Protein AF-A0A150M9E8-F1 (afdb_monomer)

Sequence (66 aa):
MNPDYWRGFRDGQEHERKKAAELLAFYLESLKEVPGIGPVLWQRIVEHINTVDVREGINDESANRK

Mean predicted aligned error: 10.43 Å

Organism: Geobacillus stearothermophilus (NCBI:txid1422)

Secondary structure (DSSP, 8-state):
--HHHHHHHHHHHHHHHHHHHHHHHHHHHHGGGSTT--HHHHHHHHHHHHH--HHHHHHHHHHT--

Solvent-accessible surface area (backbone atoms only — not comparable to full-atom values): 3978 Å² total; per-residue (Å²): 133,65,74,66,60,60,48,57,52,49,54,51,52,50,53,54,50,49,52,52,52,53,53,51,51,51,56,58,57,56,46,62,75,41,91,91,36,47,75,71,56,48,50,52,51,54,57,53,57,76,68,60,60,72,70,58,62,59,55,55,64,60,63,76,71,120

Structure (mmCIF, N/CA/C/O backbone):
data_AF-A0A150M9E8-F1
#
_entry.id   AF-A0A150M9E8-F1
#
loop_
_atom_site.group_PDB
_atom_site.id
_atom_site.type_symbol
_atom_site.label_atom_id
_atom_site.label_alt_id
_atom_site.label_comp_id
_atom_site.label_asym_id
_atom_site.label_entity_id
_atom_site.label_seq_id
_atom_site.pdbx_PDB_ins_code
_atom_site.Cartn_x
_atom_site.Cartn_y
_atom_site.Cartn_z
_atom_site.occupancy
_atom_site.B_iso_or_equiv
_atom_site.auth_seq_id
_atom_site.auth_comp_id
_atom_site.auth_asym_id
_atom_site.auth_atom_id
_atom_site.pdbx_PDB_model_num
ATOM 1 N N . MET A 1 1 ? 32.726 -9.250 -22.920 1.00 53.47 1 MET A N 1
ATOM 2 C CA . MET A 1 1 ? 31.755 -8.366 -22.233 1.00 53.47 1 MET A CA 1
ATOM 3 C C . MET A 1 1 ? 32.291 -8.124 -20.823 1.00 53.47 1 MET A C 1
ATOM 5 O O . MET A 1 1 ? 32.634 -9.106 -20.180 1.00 53.47 1 MET A O 1
ATOM 9 N N . ASN A 1 2 ? 32.498 -6.870 -20.403 1.00 59.25 2 ASN A N 1
ATOM 10 C CA . ASN A 1 2 ? 33.204 -6.536 -19.153 1.00 59.25 2 ASN A CA 1
ATOM 11 C C . ASN A 1 2 ? 32.337 -6.894 -17.914 1.00 59.25 2 ASN A C 1
ATOM 13 O O . ASN A 1 2 ? 31.181 -6.470 -17.877 1.00 59.25 2 ASN A O 1
ATOM 17 N N . PRO A 1 3 ? 32.851 -7.648 -16.922 1.00 60.84 3 PRO A N 1
ATOM 18 C CA . PRO A 1 3 ? 32.151 -7.954 -15.668 1.00 60.84 3 PRO A CA 1
ATOM 19 C C . PRO A 1 3 ? 31.570 -6.731 -14.942 1.00 60.84 3 PRO A C 1
ATOM 21 O O . PRO A 1 3 ? 30.478 -6.821 -14.380 1.00 60.84 3 PRO A O 1
ATOM 24 N N . ASP A 1 4 ? 32.242 -5.579 -15.012 1.00 64.69 4 ASP A N 1
ATOM 25 C CA . ASP A 1 4 ? 31.818 -4.350 -14.326 1.00 64.69 4 ASP A CA 1
ATOM 26 C C . ASP A 1 4 ? 30.559 -3.717 -14.945 1.00 64.69 4 ASP A C 1
ATOM 28 O O . ASP A 1 4 ? 29.771 -3.078 -14.248 1.00 64.69 4 ASP A O 1
ATOM 32 N N . TYR A 1 5 ? 30.301 -3.966 -16.234 1.00 52.72 5 TYR A N 1
ATOM 33 C CA . TYR A 1 5 ? 29.091 -3.502 -16.925 1.00 52.72 5 TYR A CA 1
ATOM 34 C C . TYR A 1 5 ? 27.819 -4.155 -16.361 1.00 52.72 5 TYR A C 1
ATOM 36 O O . TYR A 1 5 ? 26.791 -3.502 -16.181 1.00 52.72 5 TYR A O 1
ATOM 44 N N . TRP A 1 6 ? 27.895 -5.444 -16.023 1.00 51.72 6 TRP A N 1
ATOM 45 C CA . TRP A 1 6 ? 26.769 -6.187 -15.453 1.00 51.72 6 TRP A CA 1
ATOM 46 C C . TRP A 1 6 ? 26.484 -5.818 -13.996 1.00 51.72 6 TRP A C 1
ATOM 48 O O . TRP A 1 6 ? 25.353 -5.984 -13.539 1.00 51.72 6 TRP A O 1
ATOM 58 N N . ARG A 1 7 ? 27.488 -5.297 -13.281 1.00 59.31 7 ARG A N 1
ATOM 59 C CA . ARG A 1 7 ? 27.340 -4.809 -11.908 1.00 59.31 7 ARG A CA 1
ATOM 60 C C . ARG A 1 7 ? 26.525 -3.519 -11.877 1.00 59.31 7 ARG A C 1
ATOM 62 O O . ARG A 1 7 ? 25.463 -3.510 -11.273 1.00 59.31 7 ARG A O 1
ATOM 69 N N . GLY A 1 8 ? 26.913 -2.515 -12.669 1.00 59.62 8 GLY A N 1
ATOM 70 C CA . GLY A 1 8 ? 26.163 -1.255 -12.774 1.00 59.62 8 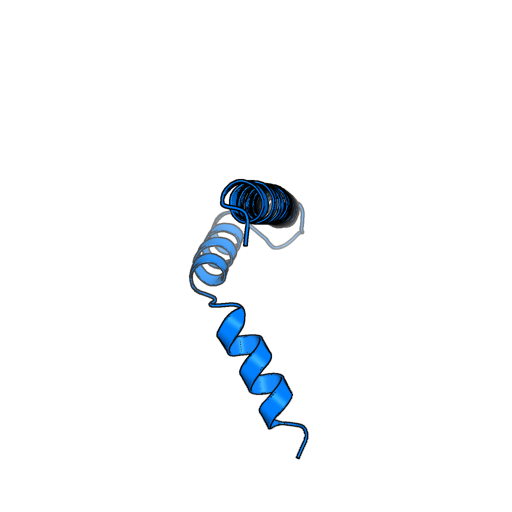GLY A CA 1
ATOM 71 C C . GLY A 1 8 ? 24.726 -1.425 -13.288 1.00 59.62 8 GLY A C 1
ATOM 72 O O . GLY A 1 8 ? 23.828 -0.709 -12.854 1.00 59.62 8 GLY A O 1
ATOM 73 N N . PHE A 1 9 ? 24.474 -2.409 -14.162 1.00 56.97 9 PHE A N 1
ATOM 74 C CA . PHE A 1 9 ? 23.114 -2.754 -14.591 1.00 56.97 9 PHE A CA 1
ATOM 75 C C . PHE A 1 9 ? 22.273 -3.348 -13.450 1.00 56.97 9 PHE A C 1
ATOM 77 O O . PHE A 1 9 ? 21.123 -2.949 -13.274 1.00 56.97 9 PHE A O 1
ATOM 84 N N . ARG A 1 10 ? 22.830 -4.276 -12.657 1.00 58.91 10 ARG A N 1
ATOM 85 C CA . ARG A 1 10 ? 22.142 -4.836 -11.480 1.00 58.91 10 ARG A CA 1
ATOM 86 C C . ARG A 1 10 ? 21.893 -3.776 -10.418 1.00 58.91 10 ARG A C 1
ATOM 88 O O . ARG A 1 10 ? 20.771 -3.696 -9.934 1.00 58.91 10 ARG A O 1
ATOM 95 N N . ASP A 1 11 ? 22.889 -2.944 -10.137 1.00 59.6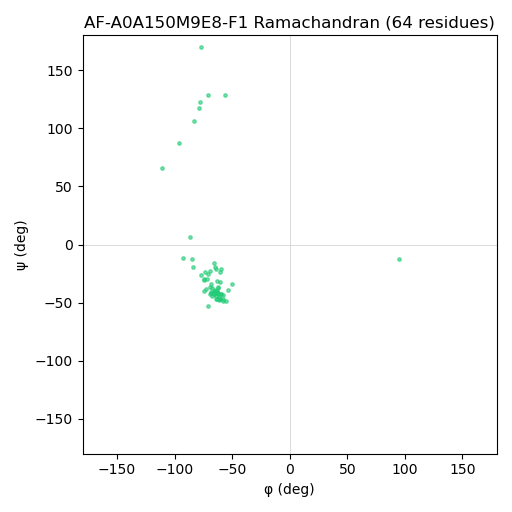2 11 ASP A N 1
ATOM 96 C CA . ASP A 1 11 ? 22.788 -1.866 -9.152 1.00 59.62 11 ASP A CA 1
ATOM 97 C C . ASP A 1 11 ? 21.722 -0.839 -9.581 1.00 59.62 11 ASP A C 1
ATOM 99 O O . ASP A 1 11 ? 20.898 -0.407 -8.775 1.00 59.62 11 ASP A O 1
ATOM 103 N N . GLY A 1 12 ? 21.657 -0.511 -10.879 1.00 59.78 12 GLY A N 1
ATOM 104 C CA . GLY A 1 12 ? 20.602 0.329 -11.451 1.00 59.78 12 GLY A CA 1
ATOM 105 C C . GLY A 1 12 ? 19.209 -0.307 -11.367 1.00 59.78 12 GLY A C 1
ATOM 106 O O . GLY A 1 12 ? 18.243 0.372 -11.022 1.00 59.78 12 GLY A O 1
ATOM 107 N N . GLN A 1 13 ? 19.090 -1.614 -11.621 1.00 66.00 13 GLN A N 1
ATOM 108 C CA . GLN A 1 13 ? 17.819 -2.329 -11.455 1.00 66.00 13 GLN A CA 1
ATOM 109 C C . GLN A 1 13 ? 17.381 -2.419 -9.991 1.00 66.00 13 GLN A C 1
ATOM 111 O O . GLN A 1 13 ? 16.189 -2.335 -9.704 1.00 66.00 13 GLN A O 1
ATOM 116 N N . GLU A 1 14 ? 18.316 -2.599 -9.065 1.00 66.50 14 GLU A N 1
ATOM 117 C CA . GLU A 1 14 ? 18.037 -2.662 -7.633 1.00 66.50 14 GLU A CA 1
ATOM 118 C C . GLU A 1 14 ? 17.585 -1.301 -7.090 1.00 66.50 14 GLU A C 1
ATOM 120 O O . GLU A 1 14 ? 16.601 -1.234 -6.353 1.00 66.50 14 GLU A O 1
ATOM 125 N N .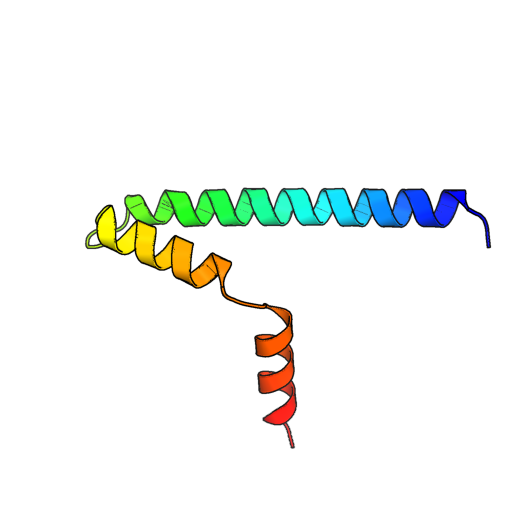 HIS A 1 15 ? 18.215 -0.211 -7.537 1.00 66.56 15 HIS A N 1
ATOM 126 C CA . HIS A 1 15 ? 17.814 1.158 -7.198 1.00 66.56 15 HIS A C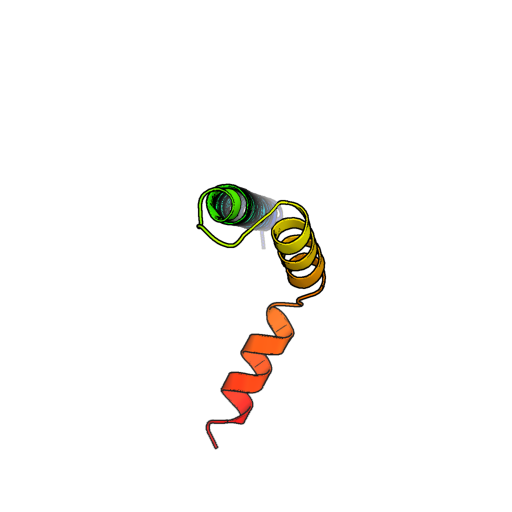A 1
ATOM 127 C C . HIS A 1 15 ? 16.387 1.481 -7.651 1.00 66.56 15 HIS A C 1
ATOM 129 O O . HIS A 1 15 ? 15.581 1.997 -6.876 1.00 66.56 15 HIS A O 1
ATOM 135 N N . GLU A 1 16 ? 16.045 1.132 -8.891 1.00 73.12 16 GLU A N 1
ATOM 136 C CA . GLU A 1 16 ? 14.701 1.362 -9.429 1.00 73.12 16 GLU A CA 1
ATOM 137 C C . GLU A 1 16 ? 13.650 0.464 -8.756 1.00 73.12 16 GLU A C 1
ATOM 139 O O . GLU A 1 16 ? 12.551 0.925 -8.444 1.00 73.12 16 GLU A O 1
ATOM 144 N N . ARG A 1 17 ? 13.993 -0.791 -8.426 1.00 73.88 17 ARG A N 1
ATOM 145 C CA . ARG A 1 17 ? 13.117 -1.675 -7.633 1.00 73.88 17 ARG A CA 1
ATOM 146 C C . ARG A 1 17 ? 12.856 -1.125 -6.239 1.00 73.88 17 ARG A C 1
ATOM 148 O O . ARG A 1 17 ? 11.721 -1.182 -5.772 1.00 73.88 17 ARG A O 1
ATOM 155 N N . LYS A 1 18 ? 13.886 -0.590 -5.583 1.00 76.19 18 LYS A N 1
ATOM 156 C CA . LYS A 1 18 ? 13.759 -0.005 -4.250 1.00 76.19 18 LYS A CA 1
ATOM 157 C C . LYS A 1 18 ? 12.830 1.209 -4.266 1.00 76.19 18 LYS A C 1
ATOM 159 O O . LYS A 1 18 ? 11.901 1.251 -3.467 1.00 76.19 18 LYS A O 1
ATOM 164 N N . LYS A 1 19 ? 12.997 2.122 -5.229 1.00 80.50 19 LYS A N 1
ATOM 165 C CA . LYS A 1 19 ? 12.066 3.249 -5.422 1.00 80.50 19 LYS A CA 1
ATOM 166 C C . LYS A 1 19 ? 10.631 2.789 -5.674 1.00 80.50 19 LYS A C 1
ATOM 168 O O . LYS A 1 19 ? 9.704 3.364 -5.116 1.00 80.50 19 LYS A O 1
ATOM 173 N N . ALA A 1 20 ? 10.437 1.768 -6.510 1.00 79.81 20 ALA A N 1
ATOM 174 C CA . ALA A 1 20 ? 9.105 1.241 -6.797 1.00 79.81 20 ALA A CA 1
ATOM 175 C C . ALA A 1 20 ? 8.443 0.650 -5.540 1.00 79.81 20 ALA A C 1
ATOM 177 O O . ALA A 1 20 ? 7.262 0.890 -5.297 1.00 79.81 20 ALA A O 1
ATOM 178 N N . ALA A 1 21 ? 9.210 -0.068 -4.715 1.00 81.81 21 ALA A N 1
ATOM 179 C CA . ALA A 1 21 ? 8.735 -0.600 -3.442 1.00 81.81 21 ALA A CA 1
ATOM 180 C C . ALA A 1 21 ? 8.395 0.515 -2.437 1.00 81.81 21 ALA A C 1
ATOM 182 O O . ALA A 1 21 ? 7.352 0.455 -1.790 1.00 81.81 21 ALA A O 1
ATOM 183 N N . GLU A 1 22 ? 9.232 1.551 -2.338 1.00 82.56 22 GLU A N 1
ATOM 184 C CA . GLU A 1 22 ? 8.983 2.723 -1.487 1.00 82.56 22 GLU A CA 1
ATOM 185 C C . GLU A 1 22 ? 7.715 3.477 -1.917 1.00 82.56 22 GLU A C 1
ATOM 187 O O . GLU A 1 22 ? 6.891 3.837 -1.076 1.00 82.56 22 GLU A O 1
ATOM 192 N N . LEU A 1 23 ? 7.515 3.659 -3.225 1.00 87.19 23 LEU A N 1
ATOM 193 C CA . LEU A 1 23 ? 6.327 4.313 -3.770 1.00 87.19 23 LEU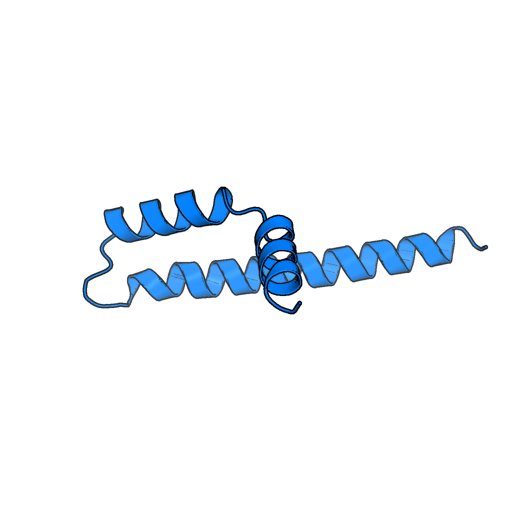 A CA 1
ATOM 194 C C . LEU A 1 23 ? 5.053 3.492 -3.518 1.00 87.19 23 LEU A C 1
ATOM 196 O O . LEU A 1 23 ? 4.029 4.050 -3.124 1.00 87.19 23 LEU A O 1
ATOM 200 N N . LEU A 1 24 ? 5.113 2.170 -3.707 1.00 87.94 24 LEU A N 1
ATOM 201 C CA . LEU A 1 24 ? 3.998 1.276 -3.397 1.00 87.94 24 LEU A CA 1
ATOM 202 C C . LEU A 1 24 ? 3.647 1.331 -1.905 1.00 87.94 24 LEU A C 1
ATOM 204 O O . LEU A 1 24 ? 2.475 1.455 -1.561 1.00 87.94 24 LEU A O 1
ATOM 208 N N . ALA A 1 25 ? 4.650 1.290 -1.025 1.00 88.44 25 ALA A N 1
ATOM 209 C CA . ALA A 1 25 ? 4.441 1.398 0.415 1.00 88.44 25 ALA A CA 1
ATOM 210 C C . ALA A 1 25 ? 3.773 2.729 0.799 1.00 88.44 25 ALA A C 1
ATOM 212 O O . ALA A 1 25 ? 2.826 2.730 1.583 1.00 88.44 25 ALA A O 1
ATOM 213 N N . PHE A 1 26 ? 4.205 3.844 0.200 1.00 91.94 26 PHE A N 1
ATOM 214 C CA . PHE A 1 26 ? 3.585 5.154 0.407 1.00 91.94 26 PHE A CA 1
ATOM 215 C C . PHE A 1 26 ? 2.095 5.160 0.030 1.00 91.94 26 PHE A C 1
ATOM 217 O O . PHE A 1 26 ? 1.260 5.592 0.826 1.00 91.94 26 PHE A O 1
ATOM 224 N N . TYR A 1 27 ? 1.742 4.647 -1.153 1.00 92.25 27 TYR A N 1
ATOM 225 C CA . TYR A 1 27 ? 0.343 4.597 -1.586 1.00 92.25 27 TYR A CA 1
ATOM 226 C C . TYR A 1 27 ? -0.502 3.611 -0.776 1.00 92.25 27 TYR A C 1
ATOM 228 O O . TYR A 1 27 ? -1.677 3.873 -0.541 1.00 92.25 27 TYR A O 1
ATOM 236 N N . LEU A 1 28 ? 0.067 2.493 -0.320 1.00 93.06 28 LEU A N 1
ATOM 237 C CA . LEU A 1 28 ? -0.648 1.574 0.566 1.00 93.06 28 LEU A CA 1
ATOM 238 C C . LEU A 1 28 ? -0.962 2.226 1.908 1.00 93.06 28 LEU A C 1
ATOM 240 O O . LEU A 1 28 ? -2.057 2.042 2.430 1.00 93.06 28 LEU A O 1
ATOM 244 N N . GLU A 1 29 ? -0.032 2.993 2.467 1.00 93.44 29 GLU A N 1
ATOM 245 C CA . GLU A 1 29 ? -0.261 3.716 3.717 1.00 93.44 29 GLU A CA 1
ATOM 246 C C . GLU A 1 29 ? -1.324 4.813 3.566 1.00 93.44 29 GLU A C 1
ATOM 248 O O . GLU A 1 29 ? -2.195 4.924 4.431 1.00 93.44 29 GLU A O 1
ATOM 253 N N . SER A 1 30 ? -1.343 5.548 2.447 1.00 94.94 30 SER A N 1
ATOM 254 C CA . SER A 1 30 ? -2.354 6.592 2.219 1.00 94.94 30 SER A CA 1
ATOM 255 C C . SER A 1 30 ? -3.787 6.052 2.113 1.00 94.94 30 SER A C 1
ATOM 257 O O . SER A 1 30 ? -4.739 6.779 2.396 1.00 94.94 30 SER A O 1
ATOM 259 N N . LEU A 1 31 ? -3.978 4.759 1.812 1.00 95.06 31 LEU A N 1
ATOM 260 C CA . LEU A 1 31 ? -5.306 4.133 1.831 1.00 95.06 31 LEU A CA 1
ATOM 261 C C . LEU A 1 31 ? -5.979 4.185 3.210 1.00 95.06 31 LEU A C 1
ATOM 263 O O . LEU A 1 31 ? -7.205 4.151 3.271 1.00 95.06 31 LEU A O 1
ATOM 267 N N . LYS A 1 32 ? -5.220 4.300 4.309 1.00 93.69 32 LYS A N 1
ATOM 268 C CA . LYS A 1 32 ? -5.785 4.446 5.665 1.00 93.69 32 LYS A CA 1
ATOM 269 C C . LYS A 1 32 ? -6.560 5.754 5.852 1.00 93.69 32 LYS A C 1
ATOM 271 O O . LYS A 1 32 ? -7.365 5.852 6.774 1.00 93.69 32 LYS A O 1
ATOM 276 N N . GLU A 1 33 ? -6.324 6.749 4.999 1.00 95.19 33 GLU A N 1
ATOM 277 C CA . GLU A 1 33 ? -6.997 8.050 5.046 1.00 95.19 33 GLU A CA 1
ATOM 278 C C . GLU A 1 33 ? -8.348 8.039 4.311 1.00 95.19 33 GLU A C 1
ATOM 280 O O . GLU A 1 33 ? -9.151 8.961 4.466 1.00 95.19 33 GLU A O 1
ATOM 285 N N . VAL A 1 34 ? -8.631 6.997 3.521 1.00 96.38 34 VAL A N 1
ATOM 286 C CA . VAL A 1 34 ? -9.859 6.894 2.727 1.00 96.38 34 VAL A CA 1
ATOM 287 C C . VAL A 1 34 ? -11.037 6.481 3.621 1.00 96.38 34 VAL A C 1
ATOM 289 O O . VAL A 1 34 ? -11.008 5.400 4.220 1.00 96.38 34 VAL A O 1
ATOM 292 N N . PRO A 1 35 ? -12.128 7.273 3.687 1.00 96.19 35 PRO A N 1
ATOM 293 C CA . PRO A 1 35 ? -13.324 6.891 4.429 1.00 96.19 35 PRO A CA 1
ATOM 294 C C . PRO A 1 35 ? -13.874 5.539 3.959 1.00 96.19 35 PRO A C 1
ATOM 296 O O .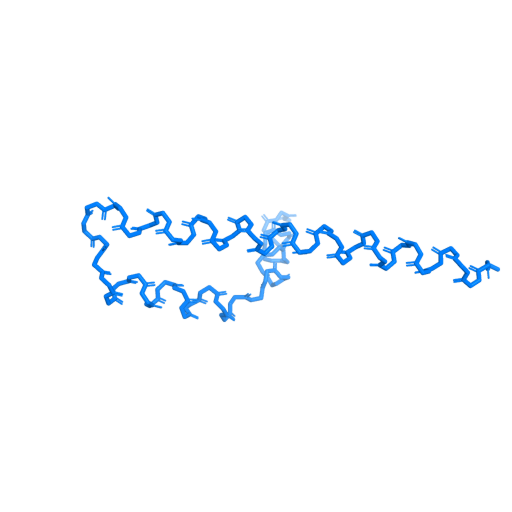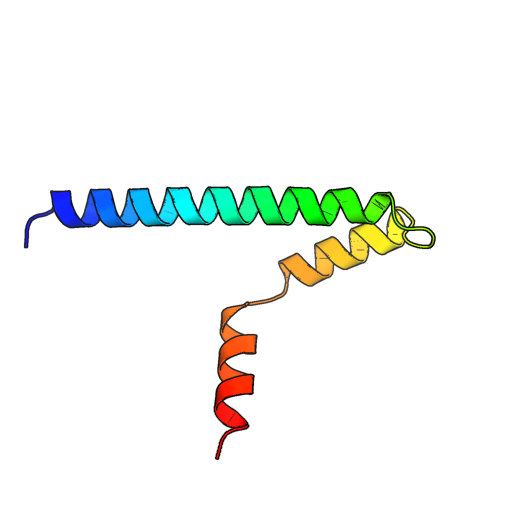 PRO A 1 35 ? -14.099 5.323 2.771 1.00 96.19 35 PRO A O 1
ATOM 299 N N . GLY A 1 36 ? -14.101 4.627 4.904 1.00 95.62 36 GLY A N 1
ATOM 300 C CA . GLY A 1 36 ? -14.525 3.252 4.617 1.00 95.62 36 GLY A CA 1
ATOM 301 C C . GLY A 1 36 ? -13.380 2.235 4.554 1.00 95.62 36 GLY A C 1
ATOM 302 O O . GLY A 1 36 ? -13.648 1.037 4.643 1.00 95.62 36 GLY A O 1
ATOM 303 N N . ILE A 1 37 ? -12.116 2.672 4.506 1.00 95.81 37 ILE A N 1
ATOM 304 C CA . ILE A 1 37 ? -10.949 1.793 4.654 1.00 95.81 37 ILE A CA 1
ATOM 305 C C . ILE A 1 37 ? -10.472 1.816 6.107 1.00 95.81 37 ILE A C 1
ATOM 307 O O . ILE A 1 37 ? -9.607 2.584 6.513 1.00 95.81 37 ILE A O 1
ATOM 311 N N . GLY A 1 38 ? -11.067 0.940 6.916 1.00 94.25 38 GLY A N 1
ATOM 312 C CA . GLY A 1 38 ? -10.595 0.684 8.276 1.00 94.25 38 GLY A CA 1
ATOM 313 C C . GLY A 1 38 ? -9.349 -0.217 8.313 1.00 94.25 38 GLY A C 1
ATOM 314 O O . GLY A 1 38 ? -9.023 -0.862 7.313 1.00 94.25 38 GLY A O 1
ATOM 315 N N . PRO A 1 39 ? -8.700 -0.365 9.485 1.00 94.44 39 PRO A N 1
ATOM 316 C CA . PRO A 1 39 ? -7.467 -1.148 9.643 1.00 94.44 39 PRO A CA 1
ATOM 317 C C . PRO A 1 39 ? -7.564 -2.588 9.121 1.00 94.44 39 PRO A C 1
ATOM 319 O O . PRO A 1 39 ? -6.639 -3.092 8.492 1.00 94.44 39 PRO A O 1
ATOM 322 N N . VAL A 1 40 ? -8.714 -3.235 9.333 1.00 96.94 40 VAL A N 1
ATOM 323 C CA . VAL A 1 40 ? -8.960 -4.615 8.886 1.00 96.94 40 VAL A CA 1
ATOM 324 C C . VAL A 1 40 ? -9.042 -4.710 7.361 1.00 96.94 40 VAL A C 1
ATOM 326 O O . VAL A 1 40 ? -8.503 -5.646 6.777 1.00 96.94 40 VAL A O 1
ATOM 329 N N . LEU A 1 41 ? -9.715 -3.759 6.701 1.00 96.50 41 LEU A N 1
ATOM 330 C CA . LEU A 1 41 ? -9.814 -3.753 5.240 1.00 96.50 41 LEU A CA 1
ATOM 331 C C . LEU A 1 41 ? -8.457 -3.427 4.610 1.00 96.50 41 LEU A C 1
ATOM 333 O O . LEU A 1 41 ? -8.048 -4.100 3.669 1.00 96.50 41 LEU A O 1
ATOM 337 N N . TRP A 1 42 ? -7.742 -2.455 5.176 1.00 97.25 42 TRP A N 1
ATOM 338 C CA . TRP A 1 42 ? -6.384 -2.114 4.765 1.00 97.25 42 TRP A CA 1
ATOM 339 C C . TRP A 1 42 ? -5.446 -3.329 4.809 1.00 97.25 42 TRP A C 1
ATOM 341 O O . TRP A 1 42 ? -4.787 -3.630 3.816 1.00 97.25 42 TRP A O 1
ATOM 351 N N . GLN A 1 43 ? -5.441 -4.079 5.916 1.00 96.38 43 GLN A N 1
ATOM 352 C CA . GLN A 1 43 ? -4.580 -5.254 6.063 1.00 96.38 43 GLN A CA 1
ATOM 353 C C . GLN A 1 43 ? -4.860 -6.309 4.982 1.00 96.38 43 GLN A C 1
ATOM 355 O O . GLN A 1 43 ? -3.927 -6.830 4.378 1.00 96.38 43 GLN A O 1
ATOM 360 N N . ARG A 1 44 ? -6.137 -6.569 4.673 1.00 96.94 44 ARG A N 1
ATOM 361 C CA . ARG A 1 44 ? -6.530 -7.513 3.612 1.00 96.94 44 ARG A CA 1
ATOM 362 C C . ARG A 1 44 ? -6.045 -7.078 2.229 1.00 96.94 44 ARG A C 1
ATOM 364 O O . ARG A 1 44 ? -5.660 -7.925 1.429 1.00 96.94 44 ARG A O 1
ATOM 371 N N . ILE A 1 45 ? -6.062 -5.774 1.943 1.00 94.38 45 ILE A N 1
ATOM 372 C CA . ILE A 1 45 ? -5.542 -5.219 0.685 1.00 94.38 45 ILE A CA 1
ATOM 373 C C . ILE A 1 45 ? -4.033 -5.467 0.586 1.00 94.38 45 ILE A C 1
ATOM 375 O O . ILE A 1 45 ? -3.564 -5.961 -0.437 1.00 94.38 45 ILE A O 1
ATOM 379 N N . VAL A 1 46 ? -3.283 -5.180 1.656 1.00 93.06 46 VAL A N 1
ATOM 380 C CA . VAL A 1 46 ? -1.831 -5.419 1.710 1.00 93.06 46 VAL A CA 1
ATOM 381 C C . VAL A 1 46 ? -1.509 -6.903 1.531 1.00 93.06 46 VAL A C 1
ATOM 383 O O . VAL A 1 46 ? -0.649 -7.254 0.725 1.00 93.06 46 VAL A O 1
ATOM 386 N N . GLU A 1 47 ? -2.216 -7.782 2.245 1.00 93.56 47 GLU A N 1
ATOM 387 C CA . GLU A 1 47 ? -2.063 -9.234 2.121 1.00 93.56 47 GLU A CA 1
ATOM 388 C C . GLU A 1 47 ? -2.323 -9.702 0.687 1.00 93.56 47 GLU A C 1
ATOM 390 O O . GLU A 1 47 ? -1.503 -10.429 0.134 1.00 93.56 47 GLU A O 1
ATOM 395 N N . HIS A 1 48 ? -3.406 -9.236 0.056 1.00 91.75 48 HIS A N 1
ATOM 396 C CA . HIS A 1 48 ? -3.716 -9.584 -1.327 1.00 91.75 48 HIS A CA 1
ATOM 397 C C . HIS A 1 48 ? -2.628 -9.116 -2.300 1.00 91.75 48 HIS A C 1
ATOM 399 O O . HIS A 1 48 ? -2.158 -9.911 -3.110 1.00 91.75 48 HIS A O 1
ATOM 405 N N . ILE A 1 49 ? -2.170 -7.867 -2.199 1.00 88.12 49 ILE A N 1
ATOM 406 C CA . ILE A 1 49 ? -1.154 -7.312 -3.108 1.00 88.12 49 ILE A CA 1
ATOM 407 C C . ILE A 1 49 ? 0.168 -8.077 -3.007 1.00 88.12 49 ILE A C 1
ATOM 409 O O . ILE A 1 49 ? 0.797 -8.333 -4.029 1.00 88.12 49 ILE A O 1
ATOM 413 N N . ASN A 1 50 ? 0.549 -8.527 -1.810 1.00 85.31 50 ASN A N 1
ATOM 414 C CA . ASN A 1 50 ? 1.740 -9.359 -1.620 1.00 85.31 50 ASN A CA 1
ATOM 415 C C . ASN A 1 50 ? 1.640 -10.745 -2.286 1.00 85.31 50 ASN A C 1
ATOM 417 O O . ASN A 1 50 ? 2.664 -11.407 -2.450 1.00 85.31 50 ASN A O 1
ATOM 421 N N . THR A 1 51 ? 0.438 -11.191 -2.669 1.00 86.19 51 THR A N 1
ATOM 422 C CA . THR A 1 51 ? 0.235 -12.443 -3.420 1.00 86.19 51 THR A CA 1
ATOM 423 C C . THR A 1 51 ? 0.202 -12.265 -4.937 1.00 86.19 51 THR A C 1
ATOM 425 O O . THR A 1 51 ? 0.256 -13.260 -5.655 1.00 86.19 51 THR A O 1
ATOM 428 N N . VAL A 1 52 ? 0.116 -11.030 -5.442 1.00 82.06 52 VAL A N 1
ATOM 429 C CA . VAL A 1 52 ? -0.003 -10.771 -6.881 1.00 82.06 52 VAL A CA 1
ATOM 430 C C . VAL A 1 52 ? 1.364 -10.890 -7.556 1.00 82.06 52 VAL A C 1
ATOM 432 O O . VAL A 1 52 ? 2.264 -10.087 -7.301 1.00 82.06 52 VAL A O 1
ATOM 435 N N . ASP A 1 53 ? 1.509 -11.844 -8.481 1.00 75.81 53 ASP A N 1
ATOM 436 C CA . ASP A 1 53 ? 2.617 -11.832 -9.438 1.00 75.81 53 ASP A CA 1
ATOM 437 C C . ASP A 1 53 ? 2.266 -10.914 -10.615 1.00 75.81 53 ASP A C 1
ATOM 439 O O . ASP A 1 53 ? 1.469 -11.238 -11.497 1.00 75.81 53 ASP A O 1
ATOM 443 N N . VAL A 1 54 ? 2.896 -9.741 -10.642 1.00 66.94 54 VAL A N 1
ATOM 444 C CA . VAL A 1 54 ? 2.696 -8.720 -11.682 1.00 66.94 54 VAL A CA 1
ATOM 445 C C . VAL A 1 54 ? 3.037 -9.254 -13.085 1.00 66.94 54 VAL A C 1
ATOM 447 O O . VAL A 1 54 ? 2.553 -8.725 -14.084 1.00 66.94 54 VAL A O 1
ATOM 450 N N . ARG A 1 55 ? 3.842 -10.319 -13.193 1.00 66.38 55 ARG A N 1
ATOM 451 C CA . ARG A 1 55 ? 4.180 -10.942 -14.481 1.00 66.38 55 ARG A CA 1
ATOM 452 C C . ARG A 1 55 ? 3.010 -11.705 -15.091 1.00 66.38 55 ARG A C 1
ATOM 454 O O . ARG A 1 55 ? 2.939 -11.780 -16.314 1.00 66.38 55 ARG A O 1
ATOM 461 N N . GLU A 1 56 ? 2.106 -12.250 -14.280 1.00 59.72 56 GLU A N 1
ATOM 462 C CA . GLU A 1 56 ? 0.947 -12.992 -14.786 1.00 59.72 56 GLU A CA 1
ATOM 463 C C . GLU A 1 56 ? -0.118 -12.051 -15.363 1.00 59.72 56 GLU A C 1
ATOM 465 O O . GLU A 1 56 ? -0.622 -12.303 -16.455 1.00 59.72 56 GLU A O 1
ATOM 470 N N . GLY A 1 57 ? -0.364 -10.899 -14.728 1.00 57.66 57 GLY A N 1
ATOM 471 C CA . GLY A 1 57 ? -1.338 -9.912 -15.221 1.00 57.66 57 GLY A CA 1
ATOM 472 C C . GLY A 1 57 ? -0.990 -9.293 -16.585 1.00 57.66 57 GLY A C 1
ATOM 473 O O . GLY A 1 57 ? -1.881 -8.996 -17.375 1.00 57.66 57 GLY A O 1
ATOM 474 N N . ILE A 1 58 ? 0.301 -9.146 -16.909 1.00 58.62 58 ILE A N 1
ATOM 475 C CA . ILE A 1 58 ? 0.760 -8.606 -18.208 1.00 58.62 58 ILE A CA 1
ATOM 476 C C . ILE A 1 58 ? 0.592 -9.639 -19.343 1.00 58.62 58 ILE A C 1
ATOM 478 O O . ILE A 1 58 ? 0.364 -9.280 -20.506 1.00 58.62 58 ILE A O 1
ATOM 482 N N . ASN A 1 59 ? 0.688 -10.932 -19.022 1.00 53.81 59 ASN A N 1
ATOM 483 C CA . ASN A 1 59 ? 0.539 -12.012 -20.000 1.00 53.81 59 ASN A CA 1
ATOM 484 C C . ASN A 1 59 ? -0.930 -12.229 -20.411 1.00 53.81 59 ASN A C 1
ATOM 486 O O . ASN A 1 59 ? -1.189 -12.584 -21.560 1.00 53.81 59 ASN A O 1
ATOM 490 N N . ASP A 1 60 ? -1.891 -11.952 -19.527 1.00 55.34 60 ASP A N 1
ATOM 491 C CA . ASP A 1 60 ? -3.323 -12.075 -19.842 1.00 55.34 60 ASP A CA 1
ATOM 492 C C . ASP A 1 60 ? -3.818 -10.957 -20.784 1.00 55.34 60 ASP A C 1
ATOM 494 O O . ASP A 1 60 ? -4.557 -11.204 -21.741 1.00 55.34 60 ASP A O 1
ATOM 498 N N . GLU A 1 61 ? -3.336 -9.719 -20.617 1.00 52.50 61 GLU A N 1
ATOM 499 C CA . GLU A 1 61 ? -3.705 -8.601 -21.506 1.00 52.50 61 GLU A CA 1
ATOM 500 C C . GLU A 1 61 ? -3.135 -8.727 -22.930 1.00 52.50 61 GLU A C 1
ATOM 502 O O . GLU A 1 61 ? -3.666 -8.146 -23.884 1.00 52.50 61 GLU A O 1
ATOM 507 N N . SER A 1 62 ? -2.055 -9.492 -23.096 1.00 54.41 62 SER A N 1
ATOM 508 C CA . SER A 1 62 ? -1.468 -9.786 -24.408 1.00 54.41 62 SER A CA 1
ATOM 509 C C . SER A 1 62 ? -2.148 -10.964 -25.118 1.00 54.41 62 SER A C 1
ATOM 511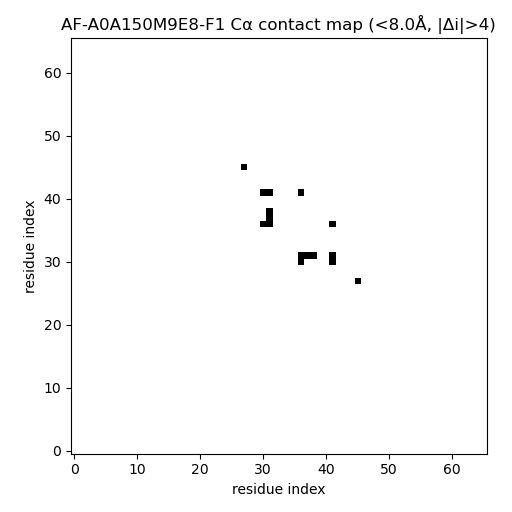 O O . SER A 1 62 ? -2.078 -11.043 -26.346 1.00 54.41 62 SER A O 1
ATOM 513 N N . ALA A 1 63 ? -2.877 -11.820 -24.394 1.00 53.97 63 ALA A N 1
ATOM 514 C CA . ALA A 1 63 ? -3.699 -12.885 -24.971 1.00 53.97 63 ALA A CA 1
ATOM 515 C C . ALA A 1 63 ? -5.030 -12.371 -25.558 1.00 53.97 63 ALA A C 1
ATOM 517 O O . ALA A 1 63 ? -5.543 -12.961 -26.506 1.00 53.97 63 ALA A O 1
ATOM 518 N N . ASN A 1 64 ? -5.553 -11.243 -25.062 1.00 54.25 64 ASN A N 1
ATOM 519 C CA . ASN A 1 64 ? -6.834 -10.664 -25.498 1.00 54.25 64 ASN A CA 1
ATOM 520 C C . ASN A 1 64 ? -6.728 -9.727 -26.727 1.00 54.25 64 ASN A C 1
ATOM 522 O O . ASN A 1 64 ? -7.696 -9.075 -27.113 1.00 54.25 64 ASN A O 1
ATOM 526 N N . ARG A 1 65 ? -5.544 -9.635 -27.35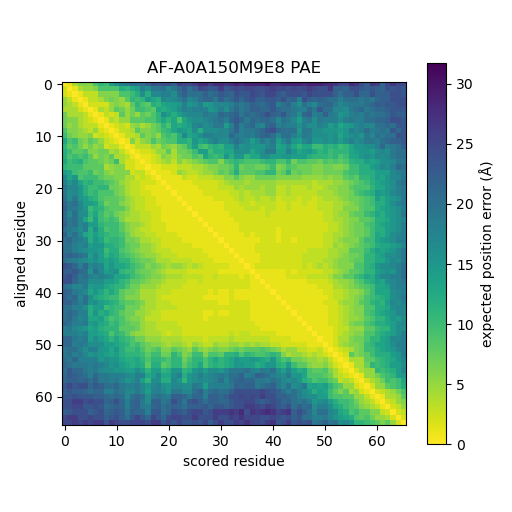3 1.00 56.47 65 ARG A N 1
ATOM 527 C CA . ARG A 1 65 ? -5.327 -8.973 -28.653 1.00 56.47 65 ARG A CA 1
ATOM 528 C C . ARG A 1 65 ? -5.003 -10.010 -29.731 1.00 56.47 65 ARG A C 1
ATOM 530 O O . ARG A 1 65 ? -3.881 -10.040 -30.237 1.00 56.47 65 ARG A O 1
ATOM 537 N N . LYS A 1 66 ? -5.955 -10.874 -30.073 1.00 45.94 66 LYS A N 1
ATOM 538 C CA . LYS A 1 66 ? -5.909 -11.695 -31.291 1.00 45.94 66 LYS A CA 1
ATOM 539 C C . LYS A 1 66 ? -7.278 -11.780 -31.935 1.00 45.94 66 LYS A C 1
ATOM 541 O O . LYS A 1 66 ? -8.264 -11.881 -31.178 1.00 45.94 66 LYS A O 1
#

Foldseek 3Di:
DDPVVVVVVVVVVVVVVVVVVVVVVVVLVCLCVDPPCDPVNSVVVVVVVVPDDPVVVVVVVVVVPD

Radius of gyration: 17.42 Å; Cα contacts (8 Å, |Δi|>4): 8; chains: 1; bounding box: 48×21×41 Å

pLDDT: mean 76.36, std 16.79, range [45.94, 97.25]